Protein AF-A0A699VM82-F1 (afdb_monomer_lite)

Sequence (92 aa):
MAKATSSQAWLWHRRLSHLNFDTINLLSKNDIVNLHAYFAAEGILHQMSVARTPEQNGVVKRWNHILVEAARTMLSAAKVPLFFWAEAIATA

Structure (mmCIF, N/CA/C/O backbone):
data_AF-A0A699VM82-F1
#
_entry.id   AF-A0A699VM82-F1
#
loop_
_atom_site.group_PDB
_atom_site.id
_atom_site.type_symbol
_atom_site.label_atom_id
_atom_site.label_alt_id
_atom_site.label_comp_id
_atom_site.label_asym_id
_atom_site.label_entity_id
_atom_site.label_seq_id
_atom_site.pdbx_PDB_ins_code
_atom_site.Cartn_x
_atom_site.Cartn_y
_atom_site.Cartn_z
_atom_site.occupancy
_atom_site.B_iso_or_equiv
_atom_site.auth_seq_id
_atom_site.auth_comp_id
_atom_site.auth_asym_id
_atom_site.auth_atom_id
_atom_site.pdbx_PDB_model_num
ATOM 1 N N . MET A 1 1 ? -13.953 -21.207 -11.559 1.00 36.31 1 MET A N 1
ATOM 2 C CA . MET A 1 1 ? -13.468 -19.971 -10.906 1.00 36.31 1 MET A CA 1
ATOM 3 C C . MET A 1 1 ? -14.038 -19.924 -9.495 1.00 36.31 1 MET A C 1
ATOM 5 O O . MET A 1 1 ? -15.240 -19.747 -9.345 1.00 36.31 1 MET A O 1
ATOM 9 N N . ALA A 1 2 ? -13.228 -20.219 -8.475 1.00 39.44 2 ALA A N 1
ATOM 10 C CA . ALA A 1 2 ? -13.695 -20.295 -7.091 1.00 39.44 2 ALA A CA 1
ATOM 11 C C . ALA A 1 2 ? -13.745 -18.889 -6.477 1.00 39.44 2 ALA A C 1
ATOM 13 O O . ALA A 1 2 ? -12.736 -18.192 -6.418 1.00 39.44 2 ALA A O 1
ATOM 14 N N . LYS A 1 3 ? -14.936 -18.473 -6.041 1.00 43.31 3 LYS A N 1
ATOM 15 C CA . LYS A 1 3 ? -15.166 -17.222 -5.316 1.00 43.31 3 LYS A CA 1
ATOM 16 C C . LYS A 1 3 ? -14.473 -17.335 -3.956 1.00 43.31 3 LYS A C 1
ATOM 18 O O . LYS A 1 3 ? -14.809 -18.229 -3.181 1.00 43.31 3 LYS A O 1
ATOM 23 N N . ALA A 1 4 ? -13.488 -16.479 -3.688 1.00 38.25 4 ALA A N 1
ATOM 24 C CA . ALA A 1 4 ? -12.775 -16.482 -2.416 1.00 38.25 4 ALA A CA 1
ATOM 25 C C . ALA A 1 4 ? -13.773 -16.268 -1.267 1.00 38.25 4 ALA A C 1
ATOM 27 O O . ALA A 1 4 ? -14.475 -15.258 -1.208 1.00 38.25 4 ALA A O 1
ATOM 28 N N . THR A 1 5 ? -13.873 -17.250 -0.374 1.00 43.88 5 THR A N 1
ATOM 29 C CA . THR A 1 5 ? -14.647 -17.149 0.861 1.00 43.88 5 THR A CA 1
ATOM 30 C C . THR A 1 5 ? -13.912 -16.242 1.846 1.00 43.88 5 THR A C 1
ATOM 32 O O . THR A 1 5 ? -12.682 -16.232 1.904 1.00 43.88 5 THR A O 1
ATOM 35 N N . SER A 1 6 ? -14.669 -15.493 2.653 1.00 50.84 6 SER A N 1
ATOM 36 C CA . SER A 1 6 ? -14.157 -14.577 3.690 1.00 50.84 6 SER A CA 1
ATOM 37 C C . SER A 1 6 ? -13.054 -15.200 4.576 1.00 50.84 6 SER A C 1
ATOM 39 O O . SER A 1 6 ? -12.120 -14.510 4.977 1.00 50.84 6 SER A O 1
ATOM 41 N N . SER A 1 7 ? -13.070 -16.523 4.797 1.00 50.31 7 SER A N 1
ATOM 42 C CA . SER A 1 7 ? -12.057 -17.234 5.593 1.00 50.31 7 SER A CA 1
ATOM 43 C C . SER A 1 7 ? -10.677 -17.356 4.931 1.00 50.31 7 SER A C 1
ATOM 45 O O . SER A 1 7 ? -9.673 -17.360 5.640 1.00 50.31 7 SER A O 1
ATOM 47 N N . GLN A 1 8 ? -10.594 -17.421 3.598 1.00 42.06 8 GLN A N 1
ATOM 48 C CA . GLN A 1 8 ? -9.318 -17.423 2.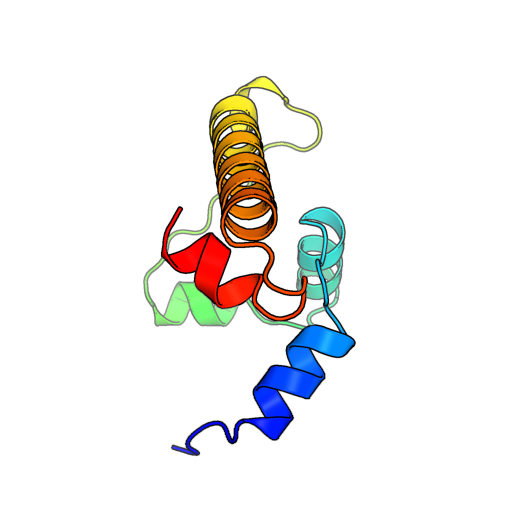872 1.00 42.06 8 GLN A CA 1
ATOM 49 C C . GLN A 1 8 ? -8.659 -16.048 2.972 1.00 42.06 8 GLN A C 1
ATOM 51 O O . GLN A 1 8 ? -7.501 -15.961 3.372 1.00 42.06 8 GLN A O 1
ATOM 56 N N . ALA A 1 9 ? -9.414 -14.977 2.706 1.00 44.25 9 ALA A N 1
ATOM 57 C CA . ALA A 1 9 ? -8.936 -13.600 2.839 1.00 44.25 9 ALA A CA 1
ATOM 58 C C . ALA A 1 9 ? -8.395 -13.313 4.255 1.00 44.25 9 ALA A C 1
ATOM 60 O O . ALA A 1 9 ? -7.310 -12.755 4.403 1.00 44.25 9 ALA A O 1
ATOM 61 N N . TRP A 1 10 ? -9.080 -13.807 5.2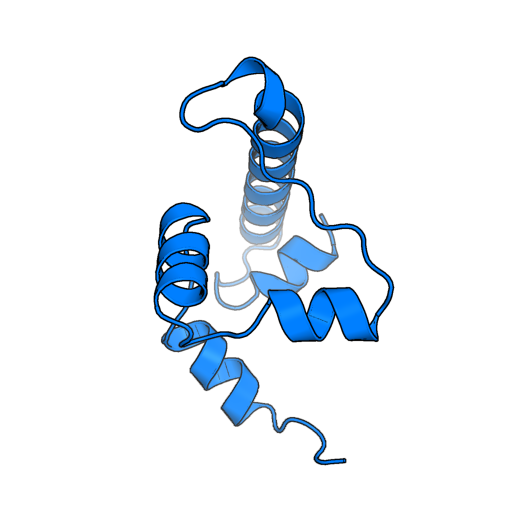93 1.00 53.50 10 TRP A N 1
ATOM 62 C CA . TRP A 1 10 ? -8.622 -13.744 6.687 1.00 53.50 10 TRP A CA 1
ATOM 63 C C . TRP A 1 10 ? -7.334 -14.535 6.966 1.00 53.50 10 TRP A C 1
ATOM 65 O O . TRP A 1 10 ? -6.495 -14.107 7.761 1.00 53.50 10 TRP A O 1
ATOM 75 N N . LEU A 1 11 ? -7.140 -15.680 6.308 1.00 53.66 11 LEU A N 1
ATOM 76 C CA . LEU A 1 11 ? -5.923 -16.489 6.415 1.00 53.66 11 LEU A CA 1
ATOM 77 C C . LEU A 1 11 ? -4.721 -15.791 5.766 1.00 53.66 11 LEU A C 1
ATOM 79 O O . LEU A 1 11 ? -3.628 -15.810 6.333 1.00 53.66 11 LEU A O 1
ATOM 83 N N . TRP A 1 12 ? -4.935 -15.127 4.628 1.00 56.50 12 TRP A N 1
ATOM 84 C CA . TRP A 1 12 ? -3.937 -14.273 3.978 1.00 56.50 12 TRP A CA 1
ATOM 85 C C . TRP A 1 12 ? -3.587 -13.064 4.854 1.00 56.50 12 TRP A C 1
ATOM 87 O O . TRP A 1 12 ? -2.408 -12.812 5.092 1.00 56.50 12 TRP A O 1
ATOM 97 N N . HIS A 1 13 ? -4.587 -12.407 5.447 1.00 48.44 13 HIS A N 1
ATOM 98 C CA . HIS A 1 13 ? -4.393 -11.281 6.366 1.00 48.44 13 HIS A CA 1
ATOM 99 C C . HIS A 1 13 ? -3.628 -11.674 7.647 1.00 48.44 13 HIS A C 1
ATOM 101 O O . HIS A 1 13 ? -2.853 -10.884 8.178 1.00 48.44 13 HIS A O 1
ATOM 107 N N . ARG A 1 14 ? -3.800 -12.906 8.151 1.00 58.06 14 ARG A N 1
ATOM 108 C CA . ARG A 1 14 ? -3.097 -13.411 9.347 1.00 58.06 14 ARG A CA 1
ATOM 109 C C . ARG A 1 14 ? -1.692 -13.941 9.048 1.00 58.06 14 ARG A C 1
ATOM 111 O O . ARG A 1 14 ? -0.812 -13.818 9.894 1.00 58.06 14 ARG A O 1
ATOM 118 N N . ARG A 1 15 ? -1.473 -14.541 7.872 1.00 56.50 15 ARG A N 1
ATOM 119 C CA . ARG A 1 15 ? -0.159 -15.066 7.453 1.00 56.50 15 ARG A CA 1
ATOM 120 C C . ARG A 1 15 ? 0.788 -13.972 6.981 1.00 56.50 15 ARG A C 1
ATOM 122 O O . ARG A 1 15 ? 1.987 -14.078 7.204 1.00 56.50 15 ARG A O 1
ATOM 129 N N . LEU A 1 16 ? 0.254 -12.958 6.308 1.00 53.44 16 LEU A N 1
ATOM 130 C CA . LEU A 1 16 ? 1.039 -12.002 5.533 1.00 53.44 16 LEU A CA 1
ATOM 131 C C . LEU A 1 16 ? 0.841 -10.559 5.992 1.00 53.44 16 LEU A C 1
ATOM 133 O O . LEU A 1 16 ? 1.089 -9.666 5.190 1.00 53.44 16 LEU A O 1
ATOM 137 N N . SER A 1 17 ? 0.378 -10.348 7.234 1.00 58.97 17 SER A N 1
ATOM 138 C CA . SER A 1 17 ? -0.319 -9.135 7.704 1.00 58.97 17 SER A CA 1
ATOM 139 C C . SER A 1 17 ? 0.267 -7.792 7.282 1.00 58.97 17 SER A C 1
ATOM 141 O O . SER A 1 17 ? -0.475 -6.824 7.238 1.00 58.97 17 SER A O 1
ATOM 143 N N . HIS A 1 18 ? 1.551 -7.724 6.945 1.00 64.38 18 HIS A N 1
ATOM 144 C CA . HIS A 1 18 ? 2.133 -6.668 6.133 1.00 64.38 18 HIS A CA 1
ATOM 145 C C . HIS A 1 18 ? 3.486 -7.163 5.593 1.00 64.38 18 HIS A C 1
ATOM 147 O O . HIS A 1 18 ? 4.538 -6.847 6.151 1.00 64.38 18 HIS A O 1
ATOM 153 N N . LEU A 1 19 ? 3.497 -8.002 4.549 1.00 61.53 19 LEU A N 1
ATOM 154 C CA . LEU A 1 19 ? 4.766 -8.392 3.928 1.00 61.53 19 LEU A CA 1
ATOM 155 C C . LEU A 1 19 ? 5.496 -7.141 3.431 1.00 61.53 19 LEU A C 1
ATOM 157 O O . LEU A 1 19 ? 5.002 -6.414 2.570 1.00 61.53 19 LEU A O 1
ATOM 161 N N . ASN A 1 20 ? 6.693 -6.906 3.968 1.00 61.22 20 ASN A N 1
ATOM 162 C CA . ASN A 1 20 ? 7.599 -5.912 3.416 1.00 61.22 20 ASN A CA 1
ATOM 163 C C . ASN A 1 20 ? 7.932 -6.300 1.965 1.00 61.22 20 ASN A C 1
ATOM 165 O O . ASN A 1 20 ? 8.007 -7.484 1.621 1.00 61.22 20 ASN A O 1
ATOM 169 N N . PHE A 1 21 ? 8.183 -5.301 1.124 1.00 61.38 21 PHE A N 1
ATOM 170 C CA . PHE A 1 21 ? 8.611 -5.480 -0.257 1.00 61.38 21 PHE A CA 1
ATOM 171 C C . PHE A 1 21 ? 9.828 -6.411 -0.370 1.00 61.38 21 PHE A C 1
ATOM 173 O O . PHE A 1 21 ? 9.896 -7.234 -1.278 1.00 61.38 21 PHE A O 1
ATOM 180 N N . ASP A 1 22 ? 10.743 -6.371 0.602 1.00 64.88 22 ASP A N 1
ATOM 181 C CA . ASP A 1 22 ? 11.892 -7.284 0.651 1.00 64.88 22 ASP A CA 1
ATOM 182 C C . ASP A 1 22 ? 11.476 -8.752 0.805 1.00 64.88 22 ASP A C 1
ATOM 184 O O . ASP A 1 22 ? 12.054 -9.634 0.171 1.00 64.88 22 ASP A O 1
ATOM 188 N N . THR A 1 23 ? 10.444 -9.026 1.605 1.00 71.69 23 THR A N 1
ATOM 189 C CA . THR A 1 23 ? 9.910 -10.379 1.781 1.00 71.69 23 THR A CA 1
ATOM 190 C C . THR A 1 23 ? 9.155 -10.834 0.538 1.00 71.69 23 THR A C 1
ATOM 192 O O . THR A 1 23 ? 9.329 -11.972 0.117 1.00 71.69 23 THR A O 1
ATOM 195 N N . ILE A 1 24 ? 8.384 -9.948 -0.101 1.00 71.62 24 ILE A N 1
ATOM 196 C CA . ILE A 1 24 ? 7.714 -10.239 -1.381 1.00 71.62 24 ILE A CA 1
ATOM 197 C C . ILE A 1 24 ? 8.751 -10.588 -2.457 1.00 71.62 24 ILE A C 1
ATOM 199 O O . ILE A 1 24 ? 8.617 -11.601 -3.142 1.00 71.62 24 ILE A O 1
ATOM 203 N N . ASN A 1 25 ? 9.833 -9.813 -2.548 1.00 71.06 25 ASN A N 1
ATOM 204 C CA . ASN A 1 25 ? 10.936 -10.091 -3.465 1.00 71.06 25 ASN A CA 1
ATOM 205 C C . ASN A 1 25 ? 11.627 -11.421 -3.158 1.00 71.06 25 ASN A C 1
ATOM 207 O O . ASN A 1 25 ? 12.010 -12.135 -4.079 1.00 71.06 25 ASN A O 1
ATOM 211 N N . LEU A 1 26 ? 11.792 -11.774 -1.882 1.00 76.69 26 LEU A N 1
ATOM 212 C CA . LEU A 1 26 ? 12.382 -13.051 -1.485 1.00 76.69 26 LEU A CA 1
ATOM 213 C C . LEU A 1 26 ? 11.483 -14.236 -1.872 1.00 76.69 26 LEU A C 1
ATOM 215 O O . LEU A 1 26 ? 11.976 -15.238 -2.380 1.00 76.69 26 LEU A O 1
ATOM 219 N N . LEU A 1 27 ? 10.166 -14.113 -1.686 1.00 77.19 27 LEU A N 1
ATOM 220 C CA . LEU A 1 27 ? 9.194 -15.128 -2.105 1.00 77.19 27 LEU A CA 1
ATOM 221 C C . LEU A 1 27 ? 9.161 -15.290 -3.629 1.00 77.19 27 LEU A C 1
ATOM 223 O O . LEU A 1 27 ? 9.080 -16.416 -4.114 1.00 77.19 27 LEU A O 1
ATOM 227 N N . SER A 1 28 ? 9.274 -14.183 -4.368 1.00 74.62 28 SER A N 1
ATOM 228 C CA . SER A 1 28 ? 9.374 -14.206 -5.829 1.00 74.62 28 SER A CA 1
ATOM 229 C C . SER A 1 28 ? 10.682 -14.831 -6.313 1.00 74.62 28 SER A C 1
ATOM 231 O O . SER A 1 28 ? 10.663 -15.559 -7.294 1.00 74.62 28 SER A O 1
ATOM 233 N N . LYS A 1 29 ? 11.812 -14.570 -5.642 1.00 77.31 29 LYS A N 1
ATOM 234 C CA . LYS A 1 29 ? 13.120 -15.162 -5.986 1.00 77.31 29 LYS A CA 1
ATOM 235 C C . LYS A 1 29 ? 13.194 -16.662 -5.719 1.00 77.31 29 LYS A C 1
ATOM 237 O O . LYS A 1 29 ? 13.978 -17.347 -6.359 1.00 77.31 29 LYS A O 1
ATOM 242 N N . ASN A 1 30 ? 12.411 -17.146 -4.760 1.00 78.44 30 ASN A N 1
ATOM 243 C CA . ASN A 1 30 ? 12.335 -18.559 -4.404 1.00 78.44 30 ASN A CA 1
ATOM 244 C C . ASN A 1 30 ? 11.228 -19.306 -5.175 1.00 78.44 30 ASN A C 1
ATOM 246 O O . ASN A 1 30 ? 10.865 -20.406 -4.768 1.00 78.44 30 ASN A O 1
ATOM 250 N N . ASP A 1 31 ? 10.642 -18.696 -6.215 1.00 71.69 31 ASP A N 1
ATOM 251 C CA . ASP A 1 31 ? 9.525 -19.231 -7.015 1.00 71.69 31 ASP A CA 1
ATOM 252 C C . ASP A 1 31 ? 8.294 -19.684 -6.202 1.00 71.69 31 ASP A C 1
ATOM 254 O O . ASP A 1 31 ? 7.417 -20.389 -6.699 1.00 71.69 31 ASP A O 1
ATOM 258 N N . ILE A 1 32 ? 8.168 -19.229 -4.950 1.00 74.81 32 ILE A N 1
ATOM 259 C CA . ILE A 1 32 ? 7.006 -19.517 -4.093 1.00 74.81 32 ILE A CA 1
ATOM 260 C C . ILE A 1 32 ? 5.774 -18.766 -4.621 1.00 74.81 32 ILE A C 1
ATOM 262 O O . ILE A 1 32 ? 4.639 -19.219 -4.468 1.00 74.81 32 ILE A O 1
ATOM 266 N N . VAL A 1 33 ? 6.002 -17.616 -5.263 1.00 69.81 33 VAL A N 1
ATOM 267 C CA . VAL A 1 33 ? 4.990 -16.819 -5.960 1.00 69.81 33 VAL A CA 1
ATOM 268 C C . VAL A 1 33 ? 5.534 -16.469 -7.343 1.00 69.81 33 VAL A C 1
ATOM 270 O O . VAL A 1 33 ? 6.452 -15.660 -7.460 1.00 69.81 33 VAL A O 1
ATOM 273 N N . ASN A 1 34 ? 4.968 -17.057 -8.401 1.00 78.12 34 ASN A N 1
ATOM 274 C CA . ASN A 1 34 ? 5.399 -16.797 -9.777 1.00 78.12 34 ASN A CA 1
ATOM 275 C C . ASN A 1 34 ? 4.796 -15.484 -10.314 1.00 78.12 34 ASN A C 1
ATOM 277 O O . ASN A 1 34 ? 3.870 -15.477 -11.127 1.00 78.12 34 ASN A O 1
ATOM 281 N N . LEU A 1 35 ? 5.319 -14.358 -9.823 1.00 78.19 35 LEU A N 1
ATOM 282 C CA . LEU A 1 35 ? 4.918 -13.016 -10.256 1.00 78.19 35 LEU A CA 1
ATOM 283 C C . LEU A 1 35 ? 5.247 -12.757 -11.729 1.00 78.19 35 LEU A C 1
ATOM 285 O O . LEU A 1 35 ? 4.490 -12.078 -12.415 1.00 78.19 35 LEU A O 1
ATOM 289 N N . HIS A 1 36 ? 6.344 -13.325 -12.231 1.00 80.12 36 HIS A N 1
ATOM 290 C CA . HIS A 1 36 ? 6.771 -13.121 -13.611 1.00 80.12 36 HIS A CA 1
ATOM 291 C C . HIS A 1 36 ? 5.759 -13.687 -14.619 1.00 80.12 36 HIS A C 1
ATOM 293 O O . HIS A 1 36 ? 5.389 -12.998 -15.567 1.00 80.12 36 HIS A O 1
ATOM 299 N N . ALA A 1 37 ? 5.257 -14.908 -14.392 1.00 81.94 37 ALA A N 1
ATOM 300 C CA . ALA A 1 37 ? 4.229 -15.507 -15.245 1.00 81.94 37 ALA A CA 1
ATOM 301 C C . ALA A 1 37 ? 2.911 -14.721 -15.210 1.00 81.94 37 ALA A C 1
ATOM 303 O O . ALA A 1 37 ? 2.275 -14.551 -16.247 1.00 81.94 37 ALA A O 1
ATOM 304 N N . TYR A 1 38 ? 2.524 -14.207 -14.039 1.00 82.19 38 TYR A N 1
ATOM 305 C CA . TYR A 1 38 ? 1.341 -13.360 -13.899 1.00 82.19 38 TYR A CA 1
ATOM 306 C C . TYR A 1 38 ? 1.480 -12.058 -14.695 1.00 82.19 38 TYR A C 1
ATOM 308 O O . TYR A 1 38 ? 0.619 -11.739 -15.508 1.00 82.19 38 TYR A O 1
ATOM 316 N N . PHE A 1 39 ? 2.590 -11.332 -14.525 1.00 85.00 39 PHE A N 1
ATOM 317 C CA . PHE A 1 39 ? 2.818 -10.092 -15.265 1.00 85.00 39 PHE A CA 1
ATOM 318 C C . PHE A 1 39 ? 2.863 -10.323 -16.776 1.00 85.00 39 PHE A C 1
ATOM 320 O O . PHE A 1 39 ? 2.268 -9.549 -17.519 1.00 85.00 39 PHE A O 1
ATOM 327 N N . ALA A 1 40 ? 3.489 -11.412 -17.232 1.00 86.12 40 ALA A N 1
ATOM 328 C CA . ALA A 1 40 ? 3.498 -11.779 -18.644 1.00 86.12 40 ALA A CA 1
ATOM 329 C C . ALA A 1 40 ? 2.090 -12.091 -19.184 1.00 86.12 40 ALA A C 1
ATOM 331 O O . ALA A 1 40 ? 1.760 -11.666 -20.288 1.00 86.12 40 ALA A O 1
ATOM 332 N N . ALA A 1 41 ? 1.254 -12.792 -18.409 1.00 88.56 41 ALA A N 1
ATOM 333 C CA . ALA A 1 41 ? -0.126 -13.097 -18.788 1.00 88.56 41 ALA A CA 1
ATOM 334 C C . ALA A 1 41 ? -1.008 -11.840 -18.876 1.00 88.56 41 ALA A C 1
ATOM 336 O O . ALA A 1 41 ? -1.828 -11.731 -19.783 1.00 88.56 41 ALA A O 1
ATOM 337 N N . GLU A 1 42 ? -0.802 -10.878 -17.975 1.00 88.94 42 GLU A N 1
ATOM 338 C CA . GLU A 1 42 ? -1.527 -9.600 -17.950 1.00 88.94 42 GLU A CA 1
ATOM 339 C C . GLU A 1 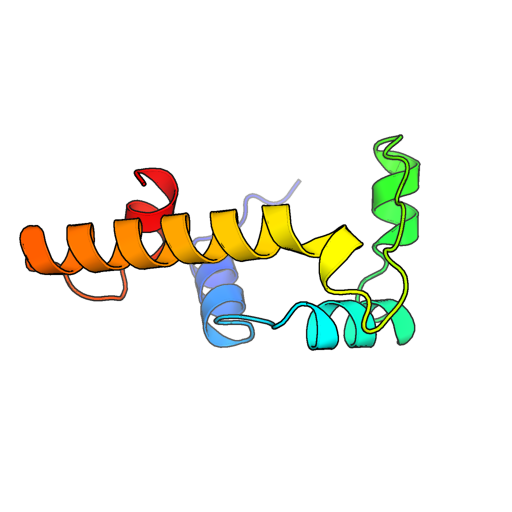42 ? -0.911 -8.535 -18.882 1.00 88.94 42 GLU A C 1
ATOM 341 O O . GLU A 1 42 ? -1.399 -7.408 -18.955 1.00 88.94 42 GLU A O 1
ATOM 346 N N . GLY A 1 43 ? 0.188 -8.851 -19.582 1.00 89.31 43 GLY A N 1
ATOM 347 C CA . GLY A 1 43 ? 0.902 -7.900 -20.442 1.00 89.31 43 GLY A CA 1
ATOM 348 C C . GLY A 1 43 ? 1.565 -6.741 -19.683 1.00 89.31 43 GLY A C 1
ATOM 349 O O . GLY A 1 43 ? 1.842 -5.691 -20.262 1.00 89.31 43 GLY A O 1
ATOM 350 N N . ILE A 1 44 ? 1.818 -6.910 -18.384 1.00 89.44 44 ILE A N 1
ATOM 351 C CA . ILE A 1 44 ? 2.418 -5.899 -17.513 1.00 89.44 44 ILE A CA 1
ATOM 352 C C . ILE A 1 44 ? 3.943 -5.970 -17.632 1.00 89.44 44 ILE A C 1
ATOM 354 O O . ILE A 1 44 ? 4.567 -6.978 -17.297 1.00 89.44 44 ILE A O 1
ATOM 358 N N . LEU A 1 45 ? 4.573 -4.866 -18.042 1.00 86.31 45 LEU A N 1
ATOM 359 C CA . LEU A 1 45 ? 6.030 -4.748 -18.017 1.00 86.31 45 LEU A CA 1
ATOM 360 C C . LEU A 1 45 ? 6.509 -4.503 -16.581 1.00 86.31 45 LEU A C 1
ATOM 362 O O . LEU A 1 45 ? 6.398 -3.398 -16.051 1.00 86.31 45 LEU A O 1
ATOM 366 N N . HIS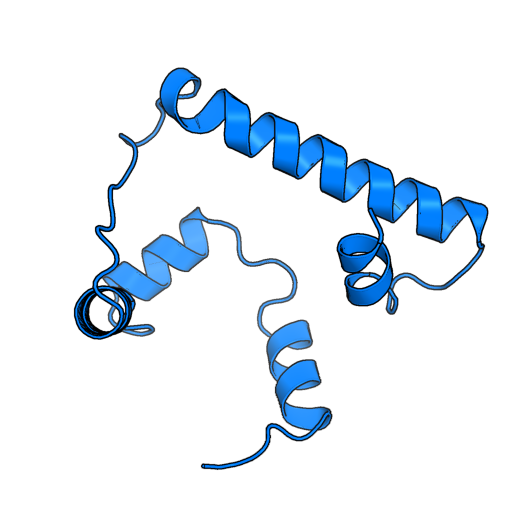 A 1 46 ? 7.072 -5.531 -15.952 1.00 81.88 46 HIS A N 1
ATOM 367 C CA . HIS A 1 46 ? 7.643 -5.404 -14.617 1.00 81.88 46 HIS A CA 1
ATOM 368 C C . HIS A 1 46 ? 9.070 -4.841 -14.671 1.00 81.88 46 HIS A C 1
ATOM 370 O O . HIS A 1 46 ? 9.983 -5.481 -15.190 1.00 81.88 46 HIS A O 1
ATOM 376 N N . GLN A 1 47 ? 9.273 -3.651 -14.102 1.00 78.94 47 GLN A N 1
ATOM 377 C CA . GLN A 1 47 ? 10.589 -3.032 -13.941 1.00 78.94 47 GLN A CA 1
ATOM 378 C C . GLN A 1 47 ? 10.969 -2.994 -12.461 1.00 78.94 47 GLN A C 1
ATOM 380 O O . GLN A 1 47 ? 10.208 -2.505 -11.625 1.00 78.94 47 GLN A O 1
ATOM 385 N N . MET A 1 48 ? 12.161 -3.495 -12.133 1.00 72.56 48 MET A N 1
ATOM 386 C CA . MET A 1 48 ? 12.691 -3.437 -10.772 1.00 72.56 48 MET A CA 1
ATOM 387 C C . MET A 1 48 ? 13.540 -2.182 -10.580 1.00 72.56 48 MET A C 1
ATOM 389 O O . MET A 1 48 ? 14.340 -1.823 -11.444 1.00 72.56 48 MET A O 1
ATOM 393 N N . SER A 1 49 ? 13.402 -1.542 -9.420 1.00 72.38 49 SER A N 1
ATOM 394 C CA . SER A 1 49 ? 14.327 -0.493 -8.992 1.00 72.38 49 SER A CA 1
ATOM 395 C C . SER A 1 49 ? 15.666 -1.091 -8.562 1.00 72.38 49 SER A C 1
ATOM 397 O O . SER A 1 49 ? 15.752 -2.240 -8.116 1.00 72.38 49 SER A O 1
ATOM 399 N N . VAL A 1 50 ? 16.734 -0.305 -8.686 1.00 71.62 50 VAL A N 1
ATOM 400 C CA . VAL A 1 50 ? 18.060 -0.716 -8.225 1.00 71.62 50 VAL A CA 1
ATOM 401 C C . VAL A 1 50 ? 18.055 -0.761 -6.698 1.00 71.62 50 VAL A C 1
ATOM 403 O O . VAL A 1 50 ? 17.630 0.187 -6.026 1.00 71.62 50 VAL A O 1
ATOM 406 N N . ALA A 1 51 ? 18.534 -1.870 -6.131 1.00 63.16 51 ALA A N 1
ATOM 407 C CA . ALA A 1 51 ? 18.590 -2.050 -4.686 1.00 63.16 51 ALA A CA 1
ATOM 408 C C . ALA A 1 51 ? 19.329 -0.880 -4.012 1.00 63.16 51 ALA A C 1
ATOM 410 O O . ALA A 1 51 ? 20.400 -0.474 -4.454 1.00 63.16 51 ALA A O 1
ATOM 411 N N . ARG A 1 52 ? 18.763 -0.369 -2.909 1.00 61.16 52 ARG A N 1
ATOM 412 C CA . ARG A 1 52 ? 19.317 0.742 -2.109 1.00 61.16 52 ARG A CA 1
ATOM 413 C C . ARG A 1 52 ? 19.453 2.079 -2.854 1.00 61.16 52 ARG A C 1
ATOM 415 O O . ARG A 1 52 ? 20.300 2.874 -2.473 1.00 61.16 52 ARG A O 1
ATOM 422 N N . THR A 1 53 ? 18.593 2.358 -3.835 1.00 65.06 53 THR A N 1
ATOM 423 C CA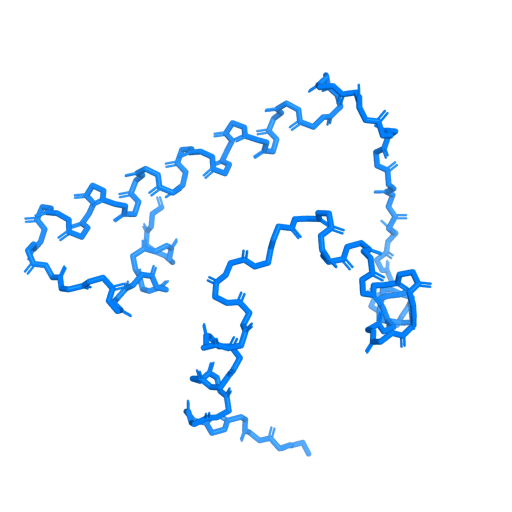 . THR A 1 53 ? 18.465 3.701 -4.435 1.00 65.06 53 THR A CA 1
ATOM 424 C C . THR A 1 53 ? 17.211 4.410 -3.897 1.00 65.06 53 THR A C 1
ATOM 426 O O . THR A 1 53 ? 16.083 4.132 -4.320 1.00 65.06 53 THR A O 1
ATOM 429 N N . PRO A 1 54 ? 17.341 5.288 -2.883 1.00 62.19 54 PRO A N 1
ATOM 430 C CA . PRO A 1 54 ? 16.203 5.994 -2.306 1.00 62.19 54 PRO A CA 1
ATOM 431 C C . PRO A 1 54 ? 15.551 6.949 -3.305 1.00 62.19 54 PRO A C 1
ATOM 433 O O . PRO A 1 54 ? 14.347 7.168 -3.196 1.00 62.19 54 PRO A O 1
ATOM 436 N N . GLU A 1 55 ? 16.302 7.479 -4.280 1.00 70.06 55 GLU A N 1
ATOM 437 C CA . GLU A 1 55 ? 15.766 8.416 -5.272 1.00 70.06 55 GLU A CA 1
ATOM 438 C C . GLU A 1 55 ? 14.751 7.740 -6.200 1.00 70.06 55 GLU A C 1
ATOM 440 O O . GLU A 1 55 ? 13.701 8.316 -6.478 1.00 70.06 55 GLU A O 1
ATOM 445 N N . GLN A 1 56 ? 15.004 6.490 -6.612 1.00 69.75 56 GLN A N 1
ATOM 446 C CA . GLN A 1 56 ? 14.107 5.756 -7.515 1.00 69.75 56 GLN A CA 1
ATOM 447 C C . GLN A 1 56 ? 12.788 5.347 -6.844 1.00 69.75 56 GLN A C 1
ATOM 449 O O . GLN A 1 56 ? 11.760 5.258 -7.506 1.00 69.75 56 GLN A O 1
ATOM 454 N N . ASN A 1 57 ? 12.794 5.115 -5.527 1.00 76.81 57 ASN A N 1
ATOM 455 C CA . ASN A 1 57 ? 11.621 4.641 -4.781 1.00 76.81 57 ASN A CA 1
ATOM 456 C C . ASN A 1 57 ? 11.023 5.710 -3.843 1.00 76.81 57 ASN A C 1
ATOM 458 O O . ASN A 1 57 ? 10.129 5.431 -3.044 1.00 76.81 57 ASN A O 1
ATOM 462 N N . GLY A 1 58 ? 11.541 6.939 -3.889 1.00 81.38 58 GLY A N 1
ATOM 463 C CA . GLY A 1 58 ? 11.201 7.993 -2.933 1.00 81.38 58 GLY A CA 1
ATOM 464 C C . GLY A 1 58 ? 9.736 8.416 -3.007 1.00 81.38 58 GLY A C 1
ATOM 465 O O . GLY A 1 58 ? 9.099 8.623 -1.974 1.00 81.38 58 GLY A O 1
ATOM 466 N N . VAL A 1 59 ? 9.185 8.481 -4.223 1.00 83.00 59 VAL A N 1
ATOM 467 C CA . VAL A 1 59 ? 7.779 8.838 -4.466 1.00 83.00 59 VAL A CA 1
ATOM 468 C C . VAL A 1 59 ? 6.853 7.786 -3.860 1.00 83.00 59 VAL A C 1
ATOM 470 O O . VAL A 1 59 ? 6.018 8.123 -3.026 1.00 83.00 59 VAL A O 1
ATOM 473 N N . VAL A 1 60 ? 7.052 6.510 -4.195 1.00 82.38 60 VAL A N 1
ATOM 474 C CA . VAL A 1 60 ? 6.239 5.397 -3.673 1.00 82.38 60 VAL A CA 1
ATOM 475 C C . VAL A 1 60 ? 6.338 5.302 -2.151 1.00 82.38 60 VAL A C 1
ATOM 477 O O . VAL A 1 60 ? 5.320 5.160 -1.480 1.00 82.38 60 VAL A O 1
ATOM 480 N N . LYS A 1 61 ? 7.536 5.454 -1.570 1.00 83.19 61 LYS A N 1
ATOM 481 C CA . LYS A 1 61 ? 7.710 5.471 -0.108 1.00 83.19 61 LYS A CA 1
ATOM 482 C C . LYS A 1 61 ? 6.927 6.599 0.562 1.00 83.19 61 LYS A C 1
ATOM 484 O O . LYS A 1 61 ? 6.316 6.373 1.604 1.00 83.19 61 LYS A O 1
ATOM 489 N N . ARG A 1 62 ? 6.931 7.800 -0.026 1.00 87.81 62 ARG A N 1
ATOM 490 C CA . ARG A 1 62 ? 6.183 8.950 0.499 1.00 87.81 62 ARG A CA 1
ATOM 491 C C . ARG A 1 62 ? 4.677 8.716 0.419 1.00 87.81 62 ARG A C 1
ATOM 493 O O . ARG A 1 62 ? 3.997 8.935 1.413 1.00 87.81 62 ARG A O 1
ATOM 500 N N . TRP A 1 63 ? 4.180 8.225 -0.713 1.00 87.88 63 TRP A N 1
ATOM 501 C CA . TRP A 1 63 ? 2.763 7.892 -0.879 1.00 87.88 63 TRP A CA 1
ATOM 502 C C . TRP A 1 63 ? 2.307 6.792 0.074 1.00 87.88 63 TRP A C 1
ATOM 504 O O . TRP A 1 63 ? 1.288 6.956 0.735 1.00 87.88 63 TRP A O 1
ATOM 514 N N . ASN A 1 64 ? 3.094 5.726 0.229 1.00 86.88 64 ASN A N 1
ATOM 515 C CA . ASN A 1 64 ? 2.786 4.668 1.190 1.00 86.88 64 ASN A CA 1
ATOM 516 C C . ASN A 1 64 ? 2.720 5.205 2.622 1.00 86.88 64 ASN A C 1
ATOM 518 O O . ASN A 1 64 ? 1.830 4.820 3.371 1.00 86.88 64 ASN A O 1
ATOM 522 N N . HIS A 1 65 ? 3.627 6.108 3.004 1.00 86.81 65 HIS A N 1
ATOM 523 C CA . HIS A 1 65 ? 3.575 6.733 4.323 1.00 86.81 65 HIS A CA 1
ATOM 524 C C . HIS A 1 65 ? 2.309 7.587 4.494 1.00 86.81 65 HIS A C 1
ATOM 526 O O . HIS A 1 65 ? 1.619 7.441 5.496 1.00 86.81 65 HIS A O 1
ATOM 532 N N . ILE A 1 66 ? 1.965 8.415 3.501 1.00 93.88 66 ILE A N 1
ATOM 533 C CA . ILE A 1 66 ? 0.755 9.253 3.529 1.00 93.88 66 ILE A CA 1
ATOM 534 C C . ILE A 1 66 ? -0.505 8.394 3.682 1.00 93.88 66 ILE A C 1
ATOM 536 O O . ILE A 1 66 ? -1.322 8.664 4.555 1.00 93.88 66 ILE A O 1
ATOM 540 N N . LEU A 1 67 ? -0.640 7.342 2.877 1.00 90.75 67 LEU A N 1
ATOM 541 C CA . LEU A 1 67 ? -1.804 6.457 2.873 1.00 90.75 67 LEU A CA 1
ATOM 542 C C . LEU A 1 67 ? -1.970 5.714 4.210 1.00 90.75 67 LEU A C 1
ATOM 544 O O . LEU A 1 67 ? -3.061 5.663 4.775 1.00 90.75 67 LEU A O 1
ATOM 548 N N . VAL A 1 68 ? -0.871 5.183 4.756 1.00 89.25 68 VAL A N 1
ATOM 549 C CA . VAL A 1 68 ? -0.863 4.507 6.063 1.00 89.25 68 VAL A CA 1
ATOM 550 C C . VAL A 1 68 ? -1.259 5.468 7.184 1.00 89.25 68 VAL A C 1
ATOM 552 O O . VAL A 1 68 ? -2.070 5.110 8.039 1.00 89.25 68 VAL A O 1
ATOM 555 N N . GLU A 1 69 ? -0.722 6.687 7.195 1.00 91.75 69 GLU A N 1
ATOM 556 C CA . GLU A 1 69 ? -1.054 7.671 8.228 1.00 91.75 69 GLU A CA 1
ATOM 557 C C . GLU A 1 69 ? -2.488 8.192 8.083 1.00 91.75 69 GLU A C 1
ATOM 559 O O . GLU A 1 69 ? -3.189 8.327 9.087 1.00 91.75 69 GLU A O 1
ATOM 564 N N . ALA A 1 70 ? -2.981 8.389 6.859 1.00 94.75 70 ALA A N 1
ATOM 565 C CA . ALA A 1 70 ? -4.373 8.746 6.605 1.00 94.75 70 ALA A CA 1
ATOM 566 C C . ALA A 1 70 ? -5.330 7.674 7.157 1.00 94.75 70 ALA A C 1
ATOM 568 O O . ALA A 1 70 ? -6.212 7.997 7.956 1.00 94.75 70 ALA A O 1
ATOM 569 N N . ALA A 1 71 ? -5.090 6.394 6.855 1.00 92.12 71 ALA A N 1
ATOM 570 C CA . ALA A 1 71 ? -5.891 5.292 7.386 1.00 92.12 71 ALA A CA 1
ATOM 571 C C . ALA A 1 71 ? -5.841 5.209 8.925 1.00 92.12 71 ALA A C 1
ATOM 573 O O . ALA A 1 71 ? -6.881 5.061 9.572 1.00 92.12 71 ALA A O 1
ATOM 574 N N . ARG A 1 72 ? -4.662 5.373 9.548 1.00 90.62 72 ARG A N 1
ATOM 575 C CA . ARG A 1 72 ? -4.526 5.435 11.022 1.00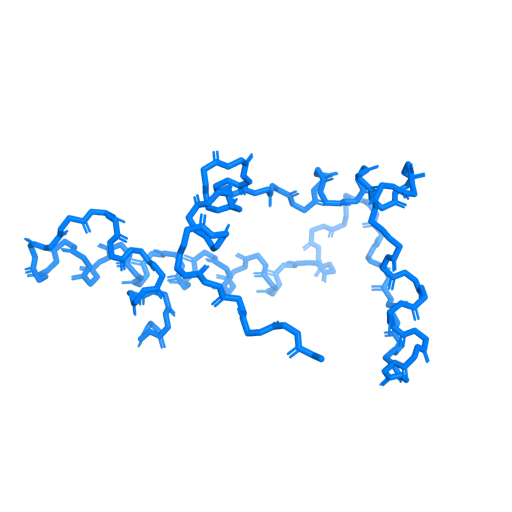 90.62 72 ARG A CA 1
ATOM 576 C C . ARG A 1 72 ? -5.338 6.572 11.624 1.00 90.62 72 ARG A C 1
ATOM 578 O O . ARG A 1 72 ? -6.026 6.376 12.627 1.00 90.62 72 ARG A O 1
ATOM 585 N N . THR A 1 73 ? -5.264 7.746 11.006 1.00 95.88 73 THR A N 1
ATOM 586 C CA . THR A 1 73 ? -5.973 8.942 11.465 1.00 95.88 73 THR A CA 1
ATOM 587 C C . THR A 1 73 ? -7.483 8.740 11.373 1.00 95.88 73 THR A C 1
ATOM 589 O O . THR A 1 73 ? -8.192 9.071 12.320 1.00 95.88 73 THR A O 1
ATOM 592 N N . MET A 1 74 ? -7.977 8.114 10.299 1.00 94.81 74 MET A N 1
ATOM 593 C CA . MET A 1 74 ? -9.399 7.781 10.146 1.00 94.81 74 MET A CA 1
ATOM 594 C C . MET A 1 74 ? -9.889 6.798 11.206 1.00 94.81 74 MET A C 1
ATOM 596 O O . MET A 1 74 ? -10.906 7.057 11.846 1.00 94.81 74 MET A O 1
ATOM 600 N N . LEU A 1 75 ? -9.159 5.702 11.436 1.00 93.62 75 LEU A N 1
ATOM 601 C CA . LEU A 1 75 ? -9.523 4.709 12.453 1.00 93.62 75 LEU A CA 1
ATOM 602 C C . LEU A 1 75 ? -9.571 5.334 13.854 1.00 93.62 75 LEU A C 1
ATOM 604 O O . LEU A 1 75 ? -10.509 5.087 14.614 1.00 93.62 75 LEU A O 1
ATOM 608 N N . SER A 1 76 ? -8.588 6.184 14.167 1.00 95.81 76 SER A N 1
ATOM 609 C CA . SER A 1 76 ? -8.523 6.931 15.426 1.00 95.81 76 SER A CA 1
ATOM 610 C C . SER A 1 76 ? -9.699 7.905 15.573 1.00 95.81 76 SER A C 1
ATOM 612 O O . SER A 1 76 ? -10.392 7.892 16.592 1.00 95.81 76 SER A O 1
ATOM 614 N N . ALA A 1 77 ? -9.984 8.698 14.535 1.00 96.31 77 ALA A N 1
ATOM 615 C CA . ALA A 1 77 ? -11.066 9.682 14.537 1.00 96.31 77 ALA A CA 1
ATOM 616 C C . ALA A 1 77 ? -12.454 9.031 14.663 1.00 96.31 77 ALA A C 1
ATOM 618 O O . ALA A 1 77 ? -13.290 9.497 15.437 1.00 96.31 77 ALA A O 1
ATOM 619 N N . ALA A 1 78 ? -12.685 7.928 13.949 1.00 95.19 78 ALA A N 1
ATOM 620 C CA . ALA A 1 78 ? -13.937 7.177 13.993 1.00 95.19 78 ALA A CA 1
ATOM 621 C C . ALA A 1 78 ? -14.055 6.250 15.217 1.00 95.19 78 ALA A C 1
ATOM 623 O O . ALA A 1 78 ? -15.126 5.693 15.455 1.00 95.19 78 ALA A O 1
ATOM 624 N N . LYS A 1 79 ? -12.982 6.093 16.010 1.00 95.44 79 LYS A N 1
ATOM 625 C CA . LYS A 1 79 ? -12.906 5.199 17.181 1.00 95.44 79 LYS A CA 1
ATOM 626 C C . LYS A 1 79 ? -13.264 3.748 16.850 1.00 95.44 79 LYS A C 1
ATOM 628 O O . LYS A 1 79 ? -13.898 3.054 17.646 1.00 95.44 79 LYS A O 1
ATOM 633 N N . VAL A 1 80 ? -12.854 3.290 15.672 1.00 92.25 80 VAL A N 1
ATOM 634 C CA . VAL A 1 80 ? -13.101 1.922 15.214 1.00 92.25 80 VAL A CA 1
ATOM 635 C C . VAL A 1 80 ? -11.850 1.055 15.405 1.00 92.25 80 VAL A C 1
ATOM 637 O O . VAL A 1 80 ? -10.726 1.556 15.314 1.00 92.25 80 VAL A O 1
ATOM 640 N N . PRO A 1 81 ? -12.002 -0.247 15.695 1.00 91.12 81 PRO A N 1
ATOM 641 C CA . PRO A 1 81 ? -10.860 -1.132 15.898 1.00 91.12 81 PRO A CA 1
ATOM 642 C C . PRO A 1 81 ? -9.966 -1.286 14.659 1.00 91.12 81 PRO A C 1
ATOM 644 O O . PRO A 1 81 ? -10.427 -1.214 13.522 1.00 91.12 81 PRO A O 1
ATOM 647 N N . LEU A 1 82 ? -8.694 -1.634 14.886 1.00 83.69 82 LEU A N 1
ATOM 648 C CA . LEU A 1 82 ? -7.683 -1.821 13.834 1.00 83.69 82 LEU A CA 1
ATOM 649 C C . LEU A 1 82 ? -8.034 -2.917 12.816 1.00 83.69 82 LEU A C 1
ATOM 651 O O . LEU A 1 82 ? -7.483 -2.927 11.723 1.00 83.69 82 LEU A O 1
ATOM 655 N N . PHE A 1 83 ? -8.944 -3.843 13.132 1.00 86.31 83 PHE A N 1
ATOM 656 C CA . PHE A 1 83 ? -9.338 -4.863 12.157 1.00 86.31 83 PHE A CA 1
ATOM 657 C C . PHE A 1 83 ? -10.042 -4.270 10.923 1.00 86.31 83 PHE A C 1
ATOM 659 O O . PHE A 1 83 ? -10.071 -4.941 9.901 1.00 86.31 83 PHE A O 1
ATOM 666 N N . PHE A 1 84 ? -10.527 -3.021 10.992 1.00 86.19 84 PHE A N 1
ATOM 667 C CA . PHE A 1 84 ? -11.053 -2.259 9.849 1.00 86.19 84 PHE A CA 1
ATOM 668 C C . PHE A 1 84 ? -9.958 -1.594 8.988 1.00 86.19 84 PHE A C 1
ATOM 670 O O . PHE A 1 84 ? -10.217 -0.648 8.244 1.00 86.19 84 PHE A O 1
ATOM 677 N N . TRP A 1 85 ? -8.699 -2.022 9.121 1.00 87.56 85 TRP A N 1
ATOM 678 C CA . TRP A 1 85 ? -7.564 -1.447 8.394 1.00 87.56 85 TRP A CA 1
ATOM 679 C C . TRP A 1 85 ? -7.752 -1.475 6.876 1.00 87.56 85 TRP A C 1
ATOM 681 O O . TRP A 1 85 ? -7.441 -0.492 6.209 1.00 87.56 85 TRP A O 1
ATOM 691 N N . ALA A 1 86 ? -8.280 -2.573 6.331 1.00 86.00 86 ALA A N 1
ATOM 692 C CA . ALA A 1 86 ? -8.494 -2.710 4.893 1.00 86.00 86 ALA A CA 1
ATOM 693 C C . ALA A 1 86 ? -9.516 -1.684 4.374 1.00 86.00 86 ALA A C 1
ATOM 695 O O . ALA A 1 86 ? -9.299 -1.056 3.341 1.00 86.00 86 ALA A O 1
ATOM 696 N N . GLU A 1 87 ? -10.596 -1.471 5.121 1.00 88.12 87 GLU A N 1
ATOM 697 C CA . GLU A 1 87 ? -11.648 -0.503 4.821 1.00 88.12 87 GLU A CA 1
ATOM 698 C C . GLU A 1 87 ? -11.150 0.941 4.963 1.00 88.12 87 GLU A C 1
ATOM 700 O O . GLU A 1 87 ? -11.458 1.790 4.124 1.00 88.12 87 GLU A O 1
ATOM 705 N N . ALA A 1 88 ? -10.336 1.218 5.986 1.00 88.56 88 ALA A N 1
ATOM 706 C CA . ALA A 1 88 ? -9.720 2.529 6.175 1.00 88.56 88 ALA A CA 1
ATOM 707 C C . ALA A 1 88 ? -8.725 2.861 5.055 1.00 88.56 88 ALA A C 1
ATOM 709 O O . ALA A 1 88 ? -8.742 3.970 4.536 1.00 88.56 88 ALA A O 1
ATOM 710 N N . ILE A 1 89 ? -7.907 1.893 4.633 1.00 88.38 89 ILE A N 1
ATOM 711 C CA . ILE A 1 89 ? -6.968 2.050 3.515 1.00 88.38 89 ILE A CA 1
ATOM 712 C C . ILE A 1 89 ? -7.699 2.246 2.182 1.00 88.38 89 ILE A C 1
ATOM 714 O O . ILE A 1 89 ? -7.238 3.022 1.355 1.00 88.38 89 ILE A O 1
ATOM 718 N N . ALA A 1 90 ? -8.835 1.578 1.967 1.00 89.81 90 ALA A N 1
ATOM 719 C CA . ALA A 1 90 ? -9.639 1.756 0.755 1.00 89.81 90 ALA A CA 1
ATOM 720 C C . ALA A 1 90 ? -10.325 3.134 0.670 1.00 89.81 90 ALA A C 1
ATOM 722 O O . ALA A 1 90 ? -10.748 3.535 -0.412 1.00 89.81 90 ALA A O 1
ATOM 723 N N . THR A 1 91 ? -10.463 3.826 1.804 1.00 91.25 91 THR A N 1
ATOM 724 C CA . THR A 1 91 ? -11.126 5.136 1.909 1.00 91.25 91 THR A CA 1
ATOM 725 C C . THR A 1 91 ? -10.131 6.304 1.931 1.00 91.25 91 THR A C 1
ATOM 727 O O . THR A 1 91 ? -10.512 7.423 1.590 1.00 91.25 91 THR A O 1
ATOM 730 N N . ALA A 1 92 ? -8.891 6.049 2.361 1.00 85.25 92 ALA A N 1
ATOM 731 C CA . ALA A 1 92 ? -7.813 7.028 2.494 1.00 85.25 92 ALA A CA 1
ATOM 732 C C . ALA A 1 92 ? -7.337 7.631 1.172 1.00 85.25 92 ALA A C 1
ATOM 734 O O . ALA A 1 92 ? -7.114 8.865 1.171 1.00 85.25 92 ALA A O 1
#

Organism: Tanacetum cinerariifolium (NCBI:txid118510)

InterPro domains:
  IPR012337 Ribonuclease H-like superfamily [SSF53098] (35-92)
  IPR025724 GAG-pre-integrase domain [PF13976] (3-33)
  IPR036397 Ribonuclease H superfamily [G3DSA:3.30.420.10] (6-92)
  IPR039537 Retrotransposon Ty1/copia-like [PTHR42648] (35-92)

pLDDT: mean 75.54, std 15.99, range [36.31, 96.31]

Foldseek 3Di:
DDDDDPVVVVVCCVVCVDPDPVNVVVCCVVVVDVVVVVCVVVVHDDDDDDPPDCVVCVVVVVVVVVLQVQLVVVCVVVVHDCVCSVVSSVVD

Radius of gyration: 16.23 Å; chains: 1; bounding box: 34×30×38 Å

Secondary structure (DSSP, 8-state):
-PPPPHHHHHHHHHHSTT--HHHHHHHHHTTSS-HHHHHHHTT----PPPTT-HHHHHHHHHHHHHHHHHHHHHHHHHT--GGGHHHHHHH-